Protein AF-X1VFA5-F1 (afdb_monomer)

InterPro domains:
  IPR001518 Argininosuccinate synthase [PTHR11587] (1-136)
  IPR024074 Argininosuccinate synthetase, catalytic/multimerisation domain body [G3DSA:3.90.1260.10] (1-139)
  IPR024074 Argininosuccinate synthetase, catalytic/multimerisation domain body [SSF69864] (1-135)
  IPR048268 Arginosuccinate synthase C-terminal domain [PF20979] (1-130)

Radius of gyration: 22.68 Å; Cα contacts (8 Å, |Δi|>4): 99; chains: 1; bounding box: 44×63×53 Å

Secondary structure (DSSP, 8-state):
-TTS---------HHHHHHHHHHHHHHHHHS-HHHHHHHHHHHHHHHHHHHTT-TT-HHHHHHHHHHHHHHTT---EEEEEEETTEEEEEEEE-TT----HHHHSSS--TT--HHHHHHHHHHHTHHHHHHHHHHHHHH-----

Structure (mmCIF, N/CA/C/O backbone):
data_AF-X1VFA5-F1
#
_entry.id   AF-X1VFA5-F1
#
loop_
_atom_site.group_PDB
_atom_site.id
_atom_site.type_symbol
_atom_site.label_atom_id
_atom_site.label_alt_id
_a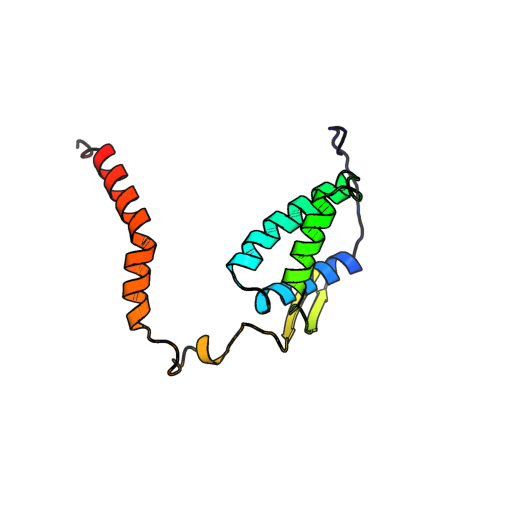tom_site.label_comp_id
_atom_site.label_asym_id
_atom_site.label_entity_id
_atom_site.label_seq_id
_atom_site.pdbx_PDB_ins_code
_atom_site.Cartn_x
_atom_site.Cartn_y
_atom_site.Cartn_z
_atom_site.occupancy
_atom_site.B_iso_or_equiv
_atom_site.auth_seq_id
_atom_site.auth_comp_id
_atom_site.auth_asym_id
_atom_site.auth_atom_id
_atom_site.pdbx_PDB_model_num
ATOM 1 N N . ARG A 1 1 ? -8.491 10.714 19.454 1.00 91.69 1 ARG A N 1
ATOM 2 C CA . ARG A 1 1 ? -9.679 9.829 19.467 1.00 91.69 1 ARG A CA 1
ATOM 3 C C . ARG A 1 1 ? -10.731 10.429 18.552 1.00 91.69 1 ARG A C 1
ATOM 5 O O . ARG A 1 1 ? -10.690 11.638 18.361 1.00 91.69 1 ARG A O 1
ATOM 12 N N . LEU A 1 2 ? -11.655 9.619 18.026 1.00 93.38 2 LEU A N 1
ATOM 13 C CA . LEU A 1 2 ? -12.752 10.112 17.182 1.00 93.38 2 LEU A CA 1
ATOM 14 C C . LEU A 1 2 ? -13.565 11.221 17.876 1.00 93.38 2 LEU A C 1
ATOM 16 O O . LEU A 1 2 ? -13.897 12.218 17.255 1.00 93.38 2 LEU A O 1
ATOM 20 N N . VAL A 1 3 ? -13.767 11.112 19.192 1.00 96.00 3 VAL A N 1
ATOM 21 C CA . VAL A 1 3 ? -14.475 12.112 20.018 1.00 96.00 3 VAL A CA 1
ATOM 22 C C . VAL A 1 3 ? -13.702 13.431 20.246 1.00 96.00 3 VAL A C 1
ATOM 24 O O . VAL A 1 3 ? -13.972 14.153 21.196 1.00 96.00 3 VAL A O 1
ATOM 27 N N . GLY A 1 4 ? -12.683 13.736 19.438 1.00 96.69 4 GLY A N 1
ATOM 28 C CA . GLY A 1 4 ? -11.964 15.020 19.455 1.00 96.69 4 GLY A CA 1
ATOM 29 C C . GLY A 1 4 ? -10.843 15.163 20.492 1.00 96.69 4 GLY A C 1
ATOM 30 O O . GLY A 1 4 ? -9.997 16.043 20.359 1.00 96.69 4 GLY A O 1
ATOM 31 N N . ILE A 1 5 ? -10.755 14.279 21.491 1.00 97.12 5 ILE A N 1
ATOM 32 C CA . ILE A 1 5 ? -9.708 14.356 22.526 1.00 97.12 5 ILE A CA 1
ATOM 33 C C . ILE A 1 5 ? -8.414 13.641 22.119 1.00 97.12 5 ILE A C 1
ATOM 35 O O . ILE A 1 5 ? -8.424 12.564 21.502 1.00 97.12 5 ILE A O 1
ATOM 39 N N . LYS A 1 6 ? -7.274 14.214 22.512 1.00 97.19 6 LYS A N 1
ATOM 40 C CA . LYS A 1 6 ? -5.955 13.572 22.411 1.00 97.19 6 LYS A CA 1
ATOM 41 C C . LYS A 1 6 ? -5.737 12.633 23.603 1.00 97.19 6 LYS A C 1
ATOM 43 O O . LYS A 1 6 ? -6.297 12.828 24.674 1.00 97.19 6 LYS A O 1
ATOM 48 N N . SER A 1 7 ? -4.956 11.578 23.398 1.00 95.88 7 SER A N 1
ATOM 49 C CA . SER A 1 7 ? -4.647 10.568 24.415 1.00 95.88 7 SER A CA 1
ATOM 50 C C . SER A 1 7 ? -3.296 9.936 24.082 1.00 95.88 7 SER A C 1
ATOM 52 O O . SER A 1 7 ? -2.929 9.874 22.908 1.00 95.88 7 SER A O 1
ATOM 54 N N . ARG A 1 8 ? -2.561 9.490 25.103 1.00 96.56 8 ARG A N 1
ATOM 55 C CA . ARG A 1 8 ? -1.288 8.778 24.959 1.00 96.56 8 ARG A CA 1
ATOM 56 C C . ARG A 1 8 ? -1.519 7.294 25.224 1.00 96.56 8 ARG A C 1
ATOM 58 O O . ARG A 1 8 ? -2.140 6.947 26.221 1.00 96.56 8 ARG A O 1
ATOM 65 N N . GLY A 1 9 ? -1.004 6.446 24.342 1.00 95.44 9 GLY A N 1
ATOM 66 C CA . GLY A 1 9 ? -1.009 4.993 24.490 1.00 95.44 9 GLY A CA 1
ATOM 67 C C . GLY A 1 9 ? 0.335 4.419 24.058 1.00 95.44 9 GLY A C 1
ATOM 68 O O . GLY A 1 9 ? 1.038 5.035 23.256 1.00 95.44 9 GLY A O 1
ATOM 69 N N . VAL A 1 10 ? 0.689 3.267 24.618 1.00 97.31 10 VAL A N 1
ATOM 70 C CA . VAL A 1 10 ? 1.857 2.470 24.229 1.00 97.31 10 VAL A CA 1
ATOM 71 C C . VAL A 1 10 ? 1.328 1.151 23.682 1.00 97.31 10 VAL A C 1
ATOM 73 O O . VAL A 1 10 ? 0.405 0.582 24.261 1.00 97.31 10 VAL A O 1
ATOM 76 N N . TYR A 1 11 ? 1.881 0.702 22.559 1.00 97.06 11 TYR A N 1
ATOM 77 C CA . TYR A 1 11 ? 1.437 -0.503 21.868 1.00 97.06 11 TYR A CA 1
ATOM 78 C C . T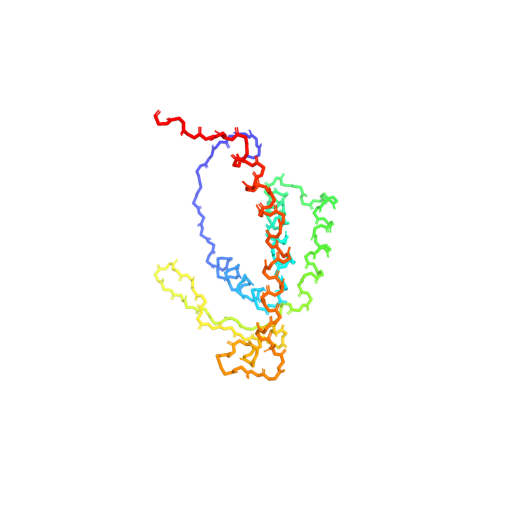YR A 1 11 ? 2.644 -1.343 21.474 1.00 97.06 11 TYR A C 1
ATOM 80 O O . TYR A 1 11 ? 3.630 -0.816 20.962 1.00 97.06 11 TYR A O 1
ATOM 88 N N . GLU A 1 12 ? 2.526 -2.652 21.653 1.00 97.81 12 GLU A N 1
ATOM 89 C CA . GLU A 1 12 ? 3.515 -3.631 21.221 1.00 97.81 12 GLU A CA 1
ATOM 90 C C . GLU A 1 12 ? 2.858 -4.527 20.170 1.00 97.81 12 GLU A C 1
ATOM 92 O O . GLU A 1 12 ? 1.918 -5.262 20.459 1.00 97.81 12 GLU A O 1
ATOM 97 N N . THR A 1 13 ? 3.302 -4.418 18.915 1.00 97.31 13 THR A N 1
ATOM 98 C CA . THR A 1 13 ? 2.696 -5.130 17.772 1.00 97.31 13 THR A CA 1
ATOM 99 C C . THR A 1 13 ? 3.763 -5.796 16.893 1.00 97.31 13 THR A C 1
ATOM 101 O O . THR A 1 13 ? 3.863 -5.501 15.700 1.00 97.31 13 THR A O 1
ATOM 104 N N . PRO A 1 14 ? 4.596 -6.702 17.445 1.00 97.19 14 PRO A N 1
ATOM 105 C CA . PRO A 1 14 ? 5.745 -7.257 16.727 1.00 97.19 14 PRO A CA 1
ATOM 106 C C . PRO A 1 14 ? 5.336 -7.964 15.427 1.00 97.19 14 PRO A C 1
ATOM 108 O O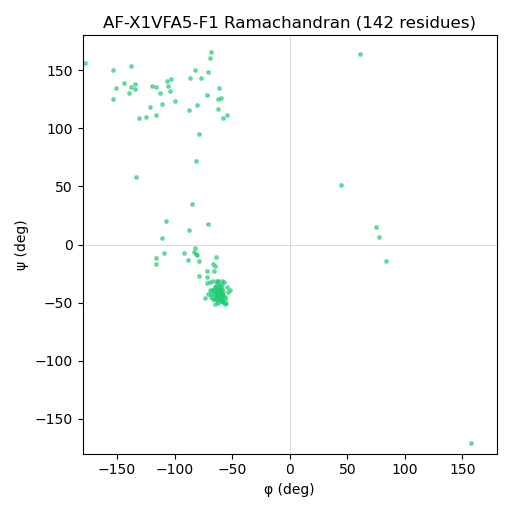 . PRO A 1 14 ? 5.872 -7.650 14.367 1.00 97.19 14 PRO A O 1
ATOM 111 N N . GLY A 1 15 ? 4.332 -8.847 15.480 1.00 97.81 15 GLY A N 1
ATOM 112 C CA . GLY A 1 15 ? 3.837 -9.557 14.297 1.00 97.81 15 GLY A CA 1
ATOM 113 C C . GLY A 1 15 ? 3.255 -8.615 13.242 1.00 97.81 15 GLY A C 1
ATOM 114 O O . GLY A 1 15 ? 3.635 -8.690 12.079 1.00 97.81 15 GLY A O 1
ATOM 115 N N . GLY A 1 16 ? 2.401 -7.671 13.651 1.00 97.50 16 GLY A N 1
ATOM 116 C CA . GLY A 1 16 ? 1.808 -6.687 12.738 1.00 97.50 16 GLY A CA 1
ATOM 117 C C . GLY A 1 16 ? 2.852 -5.787 12.073 1.00 97.50 16 GLY A C 1
ATOM 118 O O . GLY A 1 16 ? 2.767 -5.527 10.875 1.00 97.50 16 GLY A O 1
ATOM 119 N N . THR A 1 17 ? 3.879 -5.376 12.821 1.00 97.50 17 THR A N 1
ATOM 120 C CA . THR A 1 17 ? 4.992 -4.564 12.304 1.00 97.50 17 THR A CA 1
ATOM 121 C C . THR A 1 17 ? 5.787 -5.330 11.245 1.00 97.50 17 THR A C 1
ATOM 123 O O . THR A 1 17 ? 6.073 -4.791 10.174 1.00 97.50 17 THR A O 1
ATOM 126 N N . ILE A 1 18 ? 6.100 -6.603 11.508 1.00 98.31 18 ILE A N 1
ATOM 127 C CA . ILE A 1 18 ? 6.820 -7.466 10.563 1.00 98.31 18 ILE A CA 1
ATOM 128 C C . ILE A 1 18 ? 5.978 -7.707 9.308 1.00 98.31 18 ILE A C 1
ATOM 130 O O . ILE A 1 18 ? 6.465 -7.468 8.206 1.00 98.31 18 ILE A O 1
ATOM 134 N N . LEU A 1 19 ? 4.719 -8.127 9.472 1.00 98.25 19 LEU A N 1
ATOM 135 C CA . LEU A 1 19 ? 3.819 -8.447 8.362 1.00 98.25 19 LEU A CA 1
ATOM 136 C C . LEU A 1 19 ? 3.565 -7.236 7.469 1.00 98.25 19 LEU A C 1
ATOM 138 O O . LEU A 1 19 ? 3.685 -7.351 6.257 1.00 98.25 19 LEU A O 1
ATOM 142 N N . THR A 1 20 ? 3.288 -6.067 8.048 1.00 97.38 20 THR A N 1
ATOM 143 C CA . THR A 1 20 ? 3.032 -4.843 7.269 1.00 97.38 20 THR A CA 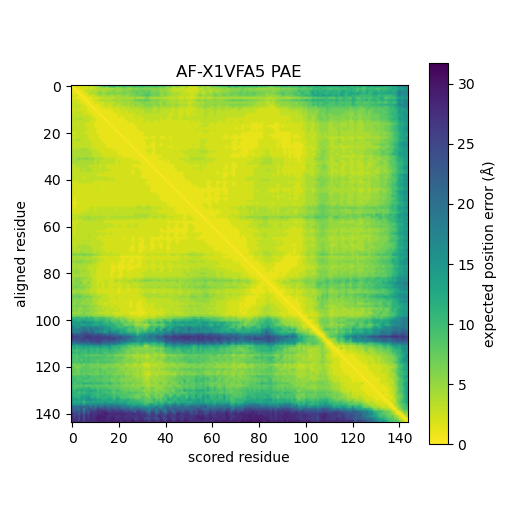1
ATOM 144 C C . THR A 1 20 ? 4.270 -4.423 6.477 1.00 97.38 20 THR A C 1
ATOM 146 O O . THR A 1 20 ? 4.165 -4.028 5.316 1.00 97.38 20 THR A O 1
ATOM 149 N N . THR A 1 21 ? 5.456 -4.539 7.084 1.00 98.00 21 THR A N 1
ATOM 150 C CA . THR A 1 21 ? 6.724 -4.187 6.426 1.00 98.00 21 THR A CA 1
ATOM 151 C C . THR A 1 21 ? 7.053 -5.160 5.294 1.00 98.00 21 THR A C 1
ATOM 153 O O . THR A 1 21 ? 7.421 -4.730 4.203 1.00 98.00 21 THR A O 1
ATOM 156 N N . ALA A 1 22 ? 6.893 -6.463 5.536 1.00 98.38 22 ALA A N 1
ATOM 157 C CA . ALA A 1 22 ? 7.108 -7.497 4.529 1.00 98.38 22 ALA A CA 1
ATOM 158 C C . ALA A 1 22 ? 6.103 -7.371 3.376 1.00 98.38 22 ALA A C 1
ATOM 160 O O . ALA A 1 22 ? 6.495 -7.374 2.215 1.00 98.38 22 ALA A O 1
ATOM 161 N N . HIS A 1 23 ? 4.823 -7.176 3.688 1.00 98.25 23 HIS A N 1
ATOM 162 C CA . HIS A 1 23 ? 3.761 -6.995 2.700 1.00 98.25 23 HIS A CA 1
ATOM 163 C C . HIS A 1 23 ? 3.995 -5.765 1.818 1.00 98.25 23 HIS A C 1
ATOM 165 O O . HIS A 1 23 ? 3.951 -5.878 0.598 1.00 98.25 23 HIS A O 1
ATOM 171 N N . SER A 1 24 ? 4.375 -4.629 2.412 1.00 97.12 24 SER A N 1
ATOM 172 C CA . SER A 1 24 ? 4.716 -3.414 1.651 1.00 97.12 24 SER A CA 1
ATOM 173 C C . SER A 1 24 ? 5.911 -3.629 0.712 1.00 97.12 24 SER A C 1
ATOM 175 O O . SER A 1 24 ? 5.938 -3.090 -0.392 1.00 97.12 24 SER A O 1
ATOM 177 N N . CYS A 1 25 ? 6.897 -4.427 1.136 1.00 97.81 25 CYS A N 1
ATOM 178 C CA . CYS A 1 25 ? 8.018 -4.824 0.285 1.00 97.81 25 CYS A CA 1
ATOM 179 C C . CYS A 1 25 ? 7.559 -5.735 -0.863 1.00 97.81 25 CYS A C 1
ATOM 181 O O . CYS A 1 25 ? 8.043 -5.598 -1.983 1.00 97.81 25 CYS A O 1
ATOM 183 N N . LEU A 1 26 ? 6.621 -6.651 -0.609 1.00 98.12 26 LEU A N 1
ATOM 184 C CA . LEU A 1 26 ? 6.080 -7.531 -1.643 1.00 98.12 26 LEU A CA 1
ATOM 185 C C . LEU A 1 26 ? 5.300 -6.756 -2.708 1.00 98.12 26 LEU A C 1
ATOM 187 O O . LEU A 1 26 ? 5.475 -6.977 -3.905 1.00 98.12 26 LEU A O 1
ATOM 191 N N . GLU A 1 27 ? 4.496 -5.789 -2.281 1.00 97.88 27 GLU A N 1
ATOM 192 C CA . GLU A 1 27 ? 3.761 -4.904 -3.182 1.00 97.88 27 GLU A CA 1
ATOM 193 C C . GLU A 1 27 ? 4.675 -4.065 -4.073 1.00 97.88 27 GLU A C 1
ATOM 195 O O . GLU A 1 27 ? 4.344 -3.850 -5.236 1.00 97.88 27 GLU A O 1
ATOM 200 N N . SER A 1 28 ? 5.843 -3.633 -3.581 1.00 96.69 28 SER A N 1
ATOM 201 C CA . SER A 1 28 ? 6.734 -2.763 -4.362 1.00 96.69 28 SER A CA 1
ATOM 202 C C . SER A 1 28 ? 7.304 -3.415 -5.620 1.00 96.69 28 SER A C 1
ATOM 204 O O . SER A 1 28 ? 7.792 -2.703 -6.492 1.00 96.69 28 SER A O 1
ATOM 206 N N . VAL A 1 29 ? 7.274 -4.748 -5.715 1.00 96.88 29 VAL A N 1
ATOM 207 C CA . VAL A 1 29 ? 7.713 -5.475 -6.918 1.00 96.88 29 VAL A CA 1
ATOM 208 C C . VAL A 1 29 ? 6.558 -6.113 -7.685 1.00 96.88 29 VAL A C 1
ATOM 210 O O . VAL A 1 29 ? 6.792 -6.640 -8.763 1.00 96.88 29 VAL A O 1
ATOM 213 N N . THR A 1 30 ? 5.330 -6.090 -7.161 1.00 97.81 30 THR A N 1
ATOM 214 C CA . THR A 1 30 ? 4.168 -6.776 -7.765 1.00 97.81 30 THR A CA 1
ATOM 215 C C . THR A 1 30 ? 3.060 -5.826 -8.218 1.00 97.81 30 THR A C 1
ATOM 217 O O . THR A 1 30 ? 2.217 -6.222 -9.022 1.00 97.81 30 THR A O 1
ATOM 220 N N . LEU A 1 31 ? 3.060 -4.573 -7.753 1.00 97.69 31 LEU A N 1
ATOM 221 C CA . LEU A 1 31 ? 2.127 -3.534 -8.190 1.00 97.69 31 LEU A CA 1
ATOM 222 C C . LEU A 1 31 ? 2.795 -2.563 -9.161 1.00 97.69 31 LEU A C 1
ATOM 224 O O . LEU A 1 31 ? 3.949 -2.172 -8.980 1.00 97.69 31 LEU A O 1
ATOM 228 N N . ASP A 1 32 ? 2.044 -2.121 -10.168 1.00 96.44 32 ASP A N 1
ATOM 229 C CA . ASP A 1 32 ? 2.478 -1.025 -11.025 1.00 96.44 32 ASP A CA 1
ATOM 230 C C . ASP A 1 32 ? 2.490 0.306 -10.257 1.00 96.44 32 ASP A C 1
ATOM 232 O O . ASP A 1 32 ? 1.837 0.483 -9.220 1.00 96.44 32 ASP A O 1
ATOM 236 N N . ARG A 1 33 ? 3.232 1.272 -10.803 1.00 95.81 33 ARG A N 1
ATOM 237 C CA . ARG A 1 33 ? 3.492 2.562 -10.160 1.00 95.81 33 ARG A CA 1
ATOM 238 C C . ARG A 1 33 ? 2.205 3.297 -9.771 1.00 95.81 33 ARG A C 1
ATOM 240 O O . ARG A 1 33 ? 2.090 3.749 -8.633 1.00 95.81 33 ARG A O 1
ATOM 247 N N . GLU A 1 34 ? 1.253 3.446 -10.690 1.00 97.38 34 GLU A N 1
ATOM 248 C CA . GLU A 1 34 ? 0.052 4.257 -10.445 1.00 97.38 34 GLU A CA 1
ATOM 249 C C . GLU A 1 34 ? -0.886 3.577 -9.443 1.00 97.38 34 GLU A C 1
ATOM 251 O O . GLU A 1 34 ? -1.356 4.225 -8.501 1.00 97.38 34 GLU A O 1
ATOM 256 N N . THR A 1 35 ? -1.081 2.260 -9.567 1.00 97.56 35 THR A N 1
ATOM 257 C CA . THR A 1 35 ? -1.864 1.493 -8.589 1.00 97.56 35 THR A CA 1
ATOM 258 C C . THR A 1 35 ? -1.251 1.588 -7.196 1.00 97.56 35 THR A C 1
ATOM 260 O O . THR A 1 35 ? -1.972 1.873 -6.237 1.00 97.56 35 THR A O 1
ATOM 263 N N . MET A 1 36 ? 0.071 1.426 -7.062 1.00 96.94 36 MET A N 1
ATOM 264 C CA . MET A 1 36 ? 0.759 1.531 -5.771 1.00 96.94 36 MET A CA 1
ATOM 265 C C . MET A 1 36 ? 0.570 2.919 -5.140 1.00 96.94 36 MET A C 1
ATOM 267 O O . MET A 1 36 ? 0.219 3.021 -3.960 1.00 96.94 36 MET A O 1
ATOM 271 N N . HIS A 1 37 ? 0.734 3.991 -5.921 1.00 97.19 37 HIS A N 1
ATOM 272 C CA . HIS A 1 37 ? 0.530 5.363 -5.446 1.00 97.19 37 HIS A CA 1
ATOM 273 C C . HIS A 1 37 ? -0.910 5.619 -4.990 1.00 97.19 37 HIS A C 1
ATOM 275 O O . HIS A 1 37 ? -1.131 6.196 -3.921 1.00 97.19 37 HIS A O 1
ATOM 281 N N . TYR A 1 38 ? -1.910 5.184 -5.760 1.00 98.19 38 TYR A N 1
ATOM 282 C CA . TYR A 1 38 ? -3.306 5.386 -5.376 1.00 98.19 38 TYR A CA 1
ATOM 283 C C . TYR A 1 38 ? -3.692 4.535 -4.157 1.00 98.19 38 TYR A C 1
ATOM 285 O O . TYR A 1 38 ? -4.358 5.023 -3.237 1.00 98.19 38 TYR A O 1
ATOM 293 N N . LYS A 1 39 ? -3.201 3.291 -4.089 1.00 97.50 39 LYS A N 1
ATOM 294 C CA . LYS A 1 39 ? -3.439 2.363 -2.975 1.00 97.50 39 LYS A CA 1
ATOM 295 C C . LYS A 1 39 ? -2.950 2.916 -1.635 1.00 97.50 39 LYS A C 1
ATOM 297 O O . LYS A 1 39 ? -3.600 2.674 -0.622 1.00 97.50 39 LYS A O 1
ATOM 302 N N . GLN A 1 40 ? -1.891 3.730 -1.601 1.00 96.31 40 GLN A N 1
ATOM 303 C CA . GLN A 1 40 ? -1.457 4.417 -0.372 1.00 96.31 40 GLN A CA 1
ATOM 304 C C . GLN A 1 40 ? -2.550 5.331 0.207 1.00 96.31 40 GLN A C 1
ATOM 306 O O . GLN A 1 40 ? -2.772 5.349 1.419 1.00 96.31 40 GLN A O 1
ATOM 311 N N . ARG A 1 41 ? -3.284 6.055 -0.648 1.00 97.44 41 ARG A N 1
ATOM 312 C CA . ARG A 1 41 ? -4.403 6.912 -0.218 1.00 97.44 41 ARG A CA 1
ATOM 313 C C . ARG A 1 41 ? -5.570 6.074 0.293 1.00 97.44 41 ARG A C 1
ATOM 315 O O . ARG A 1 41 ? -6.160 6.401 1.323 1.00 97.44 41 ARG A O 1
ATOM 322 N N . VAL A 1 42 ? -5.876 4.986 -0.413 1.00 98.06 42 VAL A N 1
ATOM 323 C CA . VAL A 1 42 ? -6.930 4.040 -0.028 1.00 98.06 42 VAL A CA 1
ATOM 324 C C . VAL A 1 42 ? -6.624 3.400 1.326 1.00 98.06 42 VAL A C 1
ATOM 326 O O . VAL A 1 42 ? -7.494 3.391 2.192 1.00 98.06 42 VAL A O 1
ATOM 329 N N . ALA A 1 43 ? -5.388 2.949 1.551 1.00 97.62 43 ALA A N 1
ATOM 330 C CA . ALA A 1 43 ? -4.964 2.324 2.802 1.00 97.62 43 ALA A CA 1
ATOM 331 C C . ALA A 1 43 ? -5.142 3.256 4.012 1.00 97.62 43 ALA A C 1
ATOM 333 O O . ALA A 1 43 ? -5.655 2.834 5.049 1.00 97.62 43 ALA A O 1
ATOM 334 N N . LEU A 1 44 ? -4.789 4.540 3.872 1.00 97.81 44 LEU A N 1
ATOM 335 C CA . LEU A 1 44 ? -5.002 5.536 4.927 1.00 97.81 44 LEU A CA 1
ATOM 336 C C . LEU A 1 44 ? -6.488 5.725 5.238 1.00 97.81 44 LEU A C 1
ATOM 338 O O . LEU A 1 44 ? -6.875 5.728 6.408 1.00 97.81 44 LEU A O 1
ATOM 342 N N . LYS A 1 45 ? -7.334 5.841 4.204 1.00 98.31 45 LYS A N 1
ATOM 343 C CA . LYS A 1 45 ? -8.778 5.981 4.418 1.00 98.31 45 LYS A CA 1
ATOM 344 C C . LYS A 1 45 ? -9.375 4.726 5.049 1.00 98.31 45 LYS A C 1
ATOM 346 O O . LYS A 1 45 ? -10.212 4.839 5.938 1.00 98.31 45 LYS A O 1
ATOM 351 N N . TYR A 1 46 ? -8.925 3.546 4.633 1.00 98.44 46 TYR A N 1
ATOM 352 C CA . TYR A 1 46 ? -9.341 2.277 5.217 1.00 98.44 46 TYR A CA 1
ATOM 353 C C . TYR A 1 46 ? -9.028 2.228 6.717 1.00 98.44 46 TYR A C 1
ATOM 355 O O . TYR A 1 46 ? -9.914 1.961 7.528 1.00 98.44 46 TYR A O 1
ATOM 363 N N . ALA A 1 47 ? -7.793 2.566 7.103 1.00 97.88 47 ALA A N 1
ATOM 364 C CA . ALA A 1 47 ? -7.375 2.609 8.502 1.00 97.88 47 ALA A CA 1
ATOM 365 C C . ALA A 1 47 ? -8.214 3.593 9.337 1.00 97.88 47 ALA A C 1
ATOM 367 O O . ALA A 1 47 ? -8.565 3.293 10.479 1.00 97.88 47 ALA A O 1
ATOM 368 N N . GLU A 1 48 ? -8.584 4.743 8.765 1.00 98.06 48 GLU A N 1
ATOM 369 C CA . GLU A 1 48 ? -9.475 5.714 9.406 1.00 98.06 48 GLU A CA 1
ATOM 370 C C . GLU A 1 48 ? -10.866 5.123 9.676 1.00 98.06 48 GLU A C 1
ATOM 372 O O . GLU A 1 48 ? -11.366 5.231 10.795 1.00 98.06 48 GLU A O 1
ATOM 377 N N . LEU A 1 49 ? -11.471 4.452 8.688 1.00 98.31 49 LEU A N 1
ATOM 378 C CA . LEU A 1 49 ? -12.784 3.815 8.850 1.00 98.31 49 LEU A CA 1
ATOM 379 C C . LEU A 1 49 ? -12.766 2.771 9.968 1.00 98.31 49 LEU A C 1
ATOM 381 O O . LEU A 1 49 ? -13.670 2.758 10.805 1.00 98.31 49 LEU A O 1
ATOM 385 N N . VAL A 1 50 ? -11.719 1.942 10.018 1.00 98.12 50 VAL A N 1
ATOM 386 C CA . VAL A 1 50 ? -11.529 0.951 11.085 1.00 98.12 50 VAL A CA 1
ATOM 387 C C . VAL A 1 50 ? -11.383 1.645 12.440 1.00 98.12 50 VAL A C 1
ATOM 389 O O . VAL A 1 50 ? -12.086 1.298 13.388 1.00 98.12 50 VAL A O 1
ATOM 392 N N . TYR A 1 51 ? -10.532 2.670 12.536 1.00 97.88 51 TYR A N 1
ATOM 393 C CA . TYR A 1 51 ? -10.318 3.415 13.780 1.00 97.88 51 TYR A CA 1
ATOM 394 C C . TYR A 1 51 ? -11.583 4.142 14.269 1.00 97.88 51 TYR A C 1
ATOM 396 O O . TYR A 1 51 ? -11.786 4.296 15.474 1.00 97.88 51 TYR A O 1
ATOM 404 N N . TYR A 1 52 ? -12.447 4.581 13.353 1.00 97.81 52 TYR A N 1
ATOM 405 C CA . TYR A 1 52 ? -13.715 5.245 13.667 1.00 97.81 52 TYR A CA 1
ATOM 406 C C . TYR A 1 52 ? -14.854 4.273 13.999 1.00 97.81 52 TYR A C 1
ATOM 408 O O . TYR A 1 52 ? -15.945 4.719 14.343 1.00 97.81 52 TYR A O 1
ATOM 416 N N . GLY A 1 53 ? -14.622 2.959 13.917 1.00 98.00 53 GLY A N 1
ATOM 417 C CA . GLY A 1 53 ? -15.654 1.948 14.150 1.00 98.00 53 GLY A CA 1
ATOM 418 C C . GLY A 1 53 ? -16.652 1.809 12.997 1.00 98.00 53 GLY A C 1
ATOM 419 O O . GLY A 1 53 ? -17.693 1.180 13.157 1.00 98.00 53 GLY A O 1
ATOM 420 N N . LEU A 1 54 ? -16.340 2.347 11.814 1.00 97.88 54 LEU A N 1
ATOM 421 C CA . LEU A 1 54 ? -17.182 2.284 10.613 1.00 97.88 54 LEU A CA 1
ATOM 422 C C . LEU A 1 54 ? -16.971 0.983 9.823 1.00 97.88 54 LEU A C 1
ATOM 424 O O . LEU A 1 54 ? -17.055 0.969 8.594 1.00 97.88 54 LEU A O 1
ATOM 428 N N . TRP A 1 55 ? -16.712 -0.122 10.528 1.00 97.88 55 TRP A N 1
ATOM 429 C CA . TRP A 1 55 ? -16.430 -1.422 9.921 1.00 97.88 55 TRP A CA 1
ATOM 430 C C . TRP A 1 55 ? -17.570 -1.892 9.016 1.00 97.88 55 TRP A C 1
ATOM 432 O O . TRP A 1 55 ? -17.321 -2.370 7.923 1.00 97.88 55 TRP A O 1
ATOM 442 N N . PHE A 1 56 ? -18.832 -1.703 9.396 1.00 97.62 56 PHE A N 1
ATOM 443 C CA . PHE A 1 56 ? -19.987 -2.152 8.601 1.00 97.62 56 PHE A CA 1
ATOM 444 C C . PHE A 1 56 ? -20.458 -1.128 7.548 1.00 97.62 56 PHE A C 1
ATOM 446 O O . PHE A 1 56 ? -21.546 -1.256 6.994 1.00 97.62 56 PHE A O 1
ATOM 453 N N . GLY A 1 57 ? -19.669 -0.083 7.279 1.00 97.00 57 GLY A N 1
ATOM 454 C CA . GLY A 1 57 ? -20.006 0.927 6.279 1.00 97.00 57 GLY A CA 1
ATOM 455 C C . GLY A 1 57 ? -19.765 0.449 4.843 1.00 97.00 57 GLY A C 1
ATOM 456 O O . GLY A 1 57 ? -18.748 -0.177 4.552 1.00 97.00 57 GLY A O 1
ATOM 457 N N . ARG A 1 58 ? -20.645 0.850 3.912 1.00 98.19 58 ARG A N 1
ATOM 458 C CA . ARG A 1 58 ? -20.524 0.544 2.469 1.00 98.19 58 ARG A CA 1
ATOM 459 C C . ARG A 1 58 ? -19.214 1.018 1.847 1.00 98.19 58 ARG A C 1
ATOM 461 O O . ARG A 1 58 ? -18.699 0.379 0.940 1.00 98.19 58 ARG A O 1
ATOM 468 N N . LEU A 1 59 ? -18.657 2.124 2.346 1.00 98.06 59 LEU A N 1
ATOM 469 C CA . LEU A 1 59 ? -17.364 2.606 1.869 1.00 98.06 59 LEU A CA 1
ATOM 470 C C . LEU A 1 59 ? -16.249 1.592 2.157 1.00 98.06 59 LEU A C 1
ATOM 472 O O . LEU A 1 59 ? -15.441 1.349 1.274 1.00 98.06 59 LEU A O 1
ATOM 476 N N . ARG A 1 60 ? -16.222 0.963 3.341 1.00 97.94 60 ARG A N 1
ATOM 477 C CA . ARG A 1 60 ? -15.219 -0.064 3.665 1.00 97.94 60 ARG A CA 1
ATOM 478 C C . ARG A 1 60 ? -15.355 -1.270 2.732 1.00 97.94 60 ARG A C 1
ATOM 480 O O . ARG A 1 60 ? -14.345 -1.696 2.195 1.00 97.94 60 ARG A O 1
ATOM 487 N N . GLU A 1 61 ? -16.578 -1.739 2.462 1.00 97.94 61 GLU A N 1
ATOM 488 C CA . GLU A 1 61 ? -16.844 -2.821 1.486 1.00 97.94 61 GLU A CA 1
ATOM 489 C C . GLU A 1 61 ? -16.331 -2.481 0.080 1.00 97.94 61 GLU A C 1
ATOM 491 O O . GLU A 1 61 ? -15.711 -3.310 -0.579 1.00 97.94 61 GLU A O 1
ATOM 496 N N . ALA A 1 62 ? -16.553 -1.247 -0.380 1.00 98.38 62 ALA A N 1
ATOM 497 C CA . ALA A 1 62 ? -16.046 -0.803 -1.674 1.00 98.38 62 ALA A CA 1
ATOM 498 C C . ALA A 1 62 ? -14.507 -0.759 -1.709 1.00 98.38 62 ALA A C 1
ATOM 500 O O . ALA A 1 62 ? -13.903 -1.086 -2.731 1.00 98.38 62 ALA A O 1
ATOM 501 N N . LEU A 1 63 ? -13.867 -0.375 -0.598 1.00 98.31 63 LEU A N 1
ATOM 502 C CA . LEU A 1 63 ? -12.410 -0.409 -0.489 1.00 98.31 63 LEU A CA 1
ATOM 503 C C . LEU A 1 63 ? -11.863 -1.842 -0.389 1.00 98.31 63 LEU A C 1
ATOM 505 O O . LEU A 1 63 ? -10.787 -2.080 -0.928 1.00 98.31 63 LEU A O 1
ATOM 509 N N . ASP A 1 64 ? -1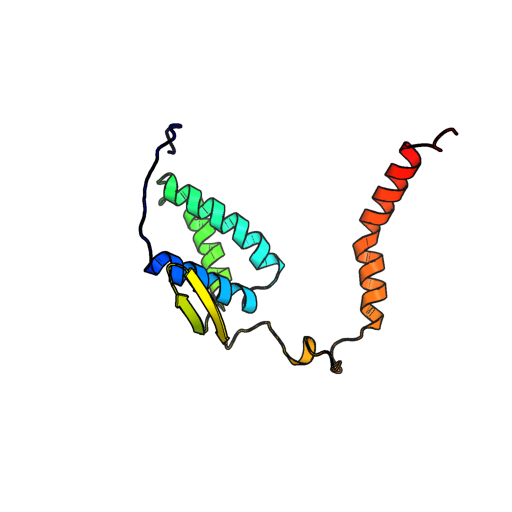2.581 -2.789 0.226 1.00 98.00 64 ASP A N 1
ATOM 510 C CA . ASP A 1 64 ? -12.204 -4.214 0.206 1.00 98.00 64 ASP A CA 1
ATOM 511 C C . ASP A 1 64 ? -12.140 -4.725 -1.232 1.00 98.00 64 ASP A C 1
ATOM 513 O O . ASP A 1 64 ? -11.118 -5.265 -1.638 1.00 98.00 64 ASP A O 1
ATOM 517 N N . ALA A 1 65 ? -13.165 -4.449 -2.044 1.00 98.31 65 ALA A N 1
ATOM 518 C CA . ALA A 1 65 ? -13.173 -4.851 -3.450 1.00 98.31 65 ALA A CA 1
ATOM 519 C C . ALA A 1 65 ? -11.999 -4.244 -4.244 1.00 98.31 65 ALA A C 1
ATOM 521 O O . ALA A 1 65 ? -11.427 -4.901 -5.115 1.00 98.31 65 ALA A O 1
ATOM 522 N N . PHE A 1 66 ? -11.607 -3.001 -3.936 1.00 98.38 66 PHE A N 1
ATOM 523 C CA . PHE A 1 66 ? -10.391 -2.406 -4.495 1.00 98.38 66 PHE A CA 1
ATOM 524 C C . PHE A 1 66 ? -9.144 -3.191 -4.065 1.00 98.38 66 PHE A C 1
ATOM 526 O O . PHE A 1 66 ? -8.334 -3.564 -4.914 1.00 98.38 66 PHE A O 1
ATOM 533 N N . VAL A 1 67 ? -8.996 -3.467 -2.765 1.00 98.06 67 VAL A N 1
ATOM 534 C CA . VAL A 1 67 ? -7.851 -4.209 -2.224 1.00 98.06 67 VAL A CA 1
ATOM 535 C C . VAL A 1 67 ? -7.782 -5.606 -2.841 1.00 98.06 67 VAL A C 1
ATOM 537 O O . VAL A 1 67 ? -6.723 -5.959 -3.352 1.00 98.06 67 VAL A O 1
ATOM 540 N N . ASP A 1 68 ? -8.890 -6.339 -2.921 1.00 98.31 68 ASP A N 1
ATOM 541 C CA . ASP A 1 68 ? -8.966 -7.673 -3.529 1.00 98.31 68 ASP A CA 1
ATOM 542 C C . ASP A 1 68 ? -8.418 -7.693 -4.958 1.00 98.31 68 ASP A C 1
ATOM 544 O O . ASP A 1 68 ? -7.694 -8.612 -5.339 1.00 98.31 68 ASP A O 1
ATOM 548 N N . VAL A 1 69 ? -8.715 -6.661 -5.756 1.00 98.25 69 VAL A N 1
ATOM 549 C CA . VAL A 1 69 ? -8.159 -6.526 -7.109 1.00 98.25 69 VAL A CA 1
ATOM 550 C C . VAL A 1 69 ? -6.653 -6.284 -7.061 1.00 98.25 69 VAL A C 1
ATOM 552 O O . VAL A 1 69 ? -5.918 -6.958 -7.783 1.00 98.25 69 VAL A O 1
ATOM 555 N N . THR A 1 70 ? -6.182 -5.369 -6.207 1.00 97.94 70 THR A N 1
ATOM 556 C CA . THR A 1 70 ? -4.739 -5.090 -6.091 1.00 97.94 70 THR A CA 1
ATOM 557 C C . THR A 1 70 ? -3.943 -6.301 -5.605 1.00 97.94 70 THR A C 1
ATOM 559 O O . THR A 1 70 ? -2.815 -6.495 -6.035 1.00 97.94 70 THR A O 1
ATOM 562 N N . GLN A 1 71 ? -4.521 -7.150 -4.751 1.00 98.06 71 GLN A N 1
ATOM 563 C CA . GLN A 1 71 ? -3.796 -8.254 -4.118 1.00 98.06 71 GLN A CA 1
ATOM 564 C C . GLN A 1 71 ? -3.685 -9.521 -4.975 1.00 98.06 71 GLN A C 1
ATOM 566 O O . GLN A 1 71 ? -2.958 -10.433 -4.592 1.00 98.06 71 GLN A O 1
ATOM 571 N N . ARG A 1 72 ? -4.336 -9.587 -6.147 1.00 97.62 72 ARG A N 1
ATOM 572 C CA . ARG A 1 72 ? -4.376 -10.797 -6.999 1.00 97.62 72 ARG A CA 1
ATOM 573 C C . ARG A 1 72 ? -3.001 -11.398 -7.301 1.00 97.62 72 ARG A C 1
ATOM 575 O O . ARG A 1 72 ? -2.869 -12.616 -7.307 1.00 97.62 72 ARG A O 1
ATOM 582 N N . ASN A 1 73 ? -2.001 -10.547 -7.525 1.00 96.75 73 ASN A N 1
ATOM 583 C CA . ASN A 1 73 ? -0.642 -10.959 -7.888 1.00 96.75 73 ASN A CA 1
ATOM 584 C C . ASN A 1 73 ? 0.386 -10.691 -6.776 1.00 96.75 73 ASN A C 1
ATOM 586 O O . ASN A 1 73 ? 1.580 -10.907 -6.976 1.00 96.75 73 ASN A O 1
ATOM 590 N N . VAL A 1 74 ? -0.048 -10.236 -5.595 1.00 98.00 74 VAL A N 1
ATOM 591 C CA . VAL A 1 74 ? 0.842 -9.940 -4.461 1.00 98.00 74 VAL A CA 1
ATOM 592 C C . VAL A 1 74 ? 1.165 -11.252 -3.746 1.00 98.00 74 VAL A C 1
ATOM 594 O O . VAL A 1 74 ? 0.640 -11.571 -2.684 1.00 98.00 74 VAL A O 1
ATOM 597 N N . SER A 1 75 ? 1.984 -12.077 -4.392 1.00 98.12 75 SER A N 1
ATOM 598 C CA . SER A 1 75 ? 2.378 -13.406 -3.921 1.00 98.12 75 SER A CA 1
ATOM 599 C C . SER A 1 75 ? 3.878 -13.596 -4.087 1.00 98.12 75 SER A C 1
ATOM 601 O O . SER A 1 75 ? 4.433 -13.275 -5.136 1.00 98.12 75 SER A O 1
ATOM 603 N N . GLY A 1 76 ? 4.538 -14.111 -3.055 1.00 97.56 76 GLY A N 1
ATOM 604 C CA . GLY A 1 76 ? 5.986 -14.290 -3.021 1.00 97.56 76 GLY A CA 1
ATOM 605 C C . GLY A 1 76 ? 6.516 -14.370 -1.595 1.00 97.56 76 GLY A C 1
ATOM 606 O O . GLY A 1 76 ? 5.748 -14.435 -0.634 1.00 97.56 76 GLY A O 1
ATOM 607 N N . GLU A 1 77 ? 7.836 -14.338 -1.467 1.00 98.31 77 GLU A N 1
ATOM 608 C CA . GLU A 1 77 ? 8.547 -14.440 -0.199 1.00 98.31 77 GLU A CA 1
ATOM 609 C C . GLU A 1 77 ? 9.394 -13.193 0.052 1.00 98.31 77 GLU A C 1
ATOM 611 O O . GLU A 1 77 ? 10.098 -12.695 -0.828 1.00 98.31 77 GLU A O 1
ATOM 616 N N . VAL A 1 78 ? 9.355 -12.693 1.289 1.00 98.44 78 VAL A N 1
ATOM 617 C CA . VAL A 1 78 ? 10.203 -11.585 1.737 1.00 98.44 78 VAL A CA 1
ATOM 618 C C . VAL A 1 78 ? 11.041 -12.052 2.913 1.00 98.44 78 VAL A C 1
ATOM 620 O O . VAL A 1 78 ? 10.528 -12.401 3.978 1.00 98.44 78 VAL A O 1
ATOM 623 N N . ARG A 1 79 ? 12.361 -12.025 2.742 1.00 98.38 79 ARG A N 1
ATOM 624 C CA . ARG A 1 79 ? 13.312 -12.334 3.808 1.00 98.38 79 ARG A CA 1
ATOM 625 C C . ARG A 1 79 ? 13.472 -11.112 4.700 1.00 98.38 79 ARG A C 1
ATOM 627 O O . ARG A 1 79 ? 13.931 -10.069 4.244 1.00 98.38 79 ARG A O 1
ATOM 634 N N . MET A 1 80 ? 13.156 -11.247 5.984 1.00 98.19 80 MET A N 1
ATOM 635 C CA . MET A 1 80 ? 13.233 -10.153 6.957 1.00 98.19 80 MET A CA 1
ATOM 636 C C . MET A 1 80 ? 14.435 -10.313 7.892 1.00 98.19 80 MET A C 1
ATOM 638 O O . MET A 1 80 ? 14.685 -11.393 8.422 1.00 98.19 80 MET A O 1
ATOM 642 N N . LYS A 1 81 ? 15.154 -9.219 8.155 1.00 98.06 81 LYS A N 1
ATOM 643 C CA . LYS A 1 81 ? 16.162 -9.122 9.217 1.00 98.06 81 LYS A CA 1
ATOM 644 C C . LYS A 1 81 ? 15.555 -8.419 10.423 1.00 98.06 81 LYS A C 1
ATOM 646 O O . LYS A 1 81 ? 15.088 -7.285 10.312 1.00 98.06 81 LYS A O 1
ATOM 651 N N . LEU A 1 82 ? 15.595 -9.082 11.575 1.00 98.06 82 LEU A N 1
ATOM 652 C CA . LEU A 1 82 ? 15.105 -8.546 12.842 1.00 98.06 82 LEU A CA 1
ATOM 653 C C . LEU A 1 82 ? 16.291 -8.278 13.763 1.00 98.06 82 LEU A C 1
ATOM 655 O O . LEU A 1 82 ? 17.067 -9.184 14.063 1.00 98.06 82 LEU A O 1
ATOM 659 N N . PHE A 1 83 ? 16.465 -7.032 14.194 1.00 97.62 83 PHE A N 1
ATOM 660 C CA . PHE A 1 83 ? 17.582 -6.673 15.062 1.00 97.62 83 PHE A CA 1
ATOM 661 C C . PHE A 1 83 ? 17.260 -5.464 15.934 1.00 97.62 83 PHE A C 1
ATOM 663 O O . PHE A 1 83 ? 16.910 -4.406 15.416 1.00 97.62 83 PHE A O 1
ATOM 670 N N . LYS A 1 84 ? 17.415 -5.609 17.259 1.00 96.62 84 LYS A N 1
ATOM 671 C CA . LYS A 1 84 ? 17.268 -4.529 18.257 1.00 96.62 84 LYS A CA 1
ATOM 672 C C . LYS A 1 84 ? 16.036 -3.634 18.024 1.00 96.62 84 LYS A C 1
ATOM 674 O O . LYS A 1 84 ? 16.149 -2.415 17.947 1.00 96.62 84 LYS A O 1
ATOM 679 N N . GLY A 1 85 ? 14.865 -4.253 17.866 1.00 94.31 85 GLY A N 1
ATOM 680 C CA . GLY A 1 85 ? 13.601 -3.535 17.661 1.00 94.31 85 GLY A CA 1
ATOM 681 C C . GLY A 1 85 ? 13.375 -2.991 16.245 1.00 94.31 85 GLY A C 1
ATOM 682 O O . GLY A 1 85 ? 12.397 -2.287 16.024 1.00 94.31 85 GLY A O 1
ATOM 683 N N . ARG A 1 86 ? 14.242 -3.309 15.274 1.00 95.12 86 ARG A N 1
ATOM 684 C CA . ARG A 1 86 ? 14.041 -2.995 13.851 1.00 95.12 86 ARG A CA 1
ATOM 685 C C . ARG A 1 86 ? 13.681 -4.247 13.061 1.00 95.12 86 ARG A C 1
ATOM 687 O O . ARG A 1 86 ? 14.284 -5.299 13.272 1.00 95.12 86 ARG A O 1
ATOM 694 N N . CYS A 1 87 ? 12.760 -4.101 12.113 1.00 96.44 87 CYS A N 1
ATOM 695 C CA . CYS A 1 87 ? 12.531 -5.056 11.035 1.00 96.44 87 CYS A CA 1
ATOM 696 C C . CYS A 1 87 ? 12.925 -4.414 9.700 1.00 96.44 87 CYS A C 1
ATOM 698 O O . CYS A 1 87 ? 12.534 -3.284 9.406 1.00 96.44 87 CYS A O 1
ATOM 700 N N . THR A 1 88 ? 13.721 -5.107 8.893 1.00 97.62 88 THR A N 1
ATOM 701 C CA . THR A 1 88 ? 14.198 -4.585 7.605 1.00 97.62 88 THR A CA 1
ATOM 702 C C . THR A 1 88 ? 14.164 -5.695 6.559 1.00 97.62 88 THR A C 1
ATOM 704 O O . THR A 1 88 ? 14.670 -6.783 6.849 1.00 97.62 88 THR A O 1
ATOM 707 N N . PRO A 1 89 ? 13.590 -5.465 5.367 1.00 97.44 89 PRO A N 1
ATOM 708 C CA . PRO A 1 89 ? 13.677 -6.420 4.268 1.00 97.44 89 PRO A CA 1
ATOM 709 C C . PRO A 1 89 ? 15.137 -6.635 3.852 1.00 97.44 89 PRO A C 1
ATOM 711 O O . PRO A 1 89 ? 15.905 -5.683 3.736 1.00 97.44 89 PRO A O 1
ATOM 714 N N .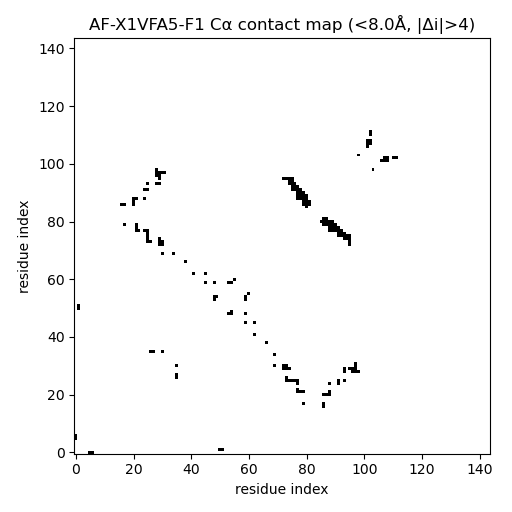 ALA A 1 90 ? 15.526 -7.890 3.663 1.00 97.38 90 ALA A N 1
ATOM 715 C CA . ALA A 1 90 ? 16.869 -8.310 3.261 1.00 97.38 90 ALA A CA 1
ATOM 716 C C . ALA A 1 90 ? 16.888 -9.008 1.892 1.00 97.38 90 ALA A C 1
ATOM 718 O O . ALA A 1 90 ? 17.959 -9.238 1.339 1.00 97.38 90 ALA A O 1
ATOM 719 N N . GLY A 1 91 ? 15.722 -9.367 1.360 1.00 96.88 91 GLY A N 1
ATOM 720 C CA . GLY A 1 91 ? 15.565 -9.982 0.049 1.00 96.88 91 GLY A CA 1
ATOM 721 C C . GLY A 1 91 ? 14.093 -10.209 -0.257 1.00 96.88 91 GLY A C 1
ATOM 722 O O . GLY A 1 91 ? 13.277 -10.301 0.663 1.00 96.88 91 GLY A O 1
ATOM 723 N N . ILE A 1 92 ? 13.771 -10.285 -1.541 1.00 97.38 92 ILE A N 1
ATOM 724 C CA . ILE A 1 92 ? 12.417 -10.492 -2.035 1.00 97.38 92 ILE A CA 1
ATOM 725 C C . ILE A 1 92 ? 12.447 -11.373 -3.278 1.00 97.38 92 ILE A C 1
ATOM 727 O O . ILE A 1 92 ? 13.297 -11.192 -4.148 1.00 97.38 92 ILE A O 1
ATOM 731 N N . GLU A 1 93 ? 11.500 -12.297 -3.354 1.00 97.12 93 GLU A N 1
ATOM 732 C CA . GLU A 1 93 ? 11.291 -13.163 -4.504 1.00 97.12 93 GLU A CA 1
ATOM 733 C C . GLU A 1 93 ? 9.791 -13.282 -4.784 1.00 97.12 93 GLU A C 1
ATOM 735 O O . GLU A 1 93 ? 8.986 -13.436 -3.867 1.00 97.12 93 GLU A O 1
ATOM 740 N N . SER A 1 94 ? 9.393 -13.174 -6.050 1.00 97.62 94 SER A N 1
ATOM 741 C CA . SER A 1 94 ? 7.994 -13.315 -6.455 1.00 97.62 94 SER A CA 1
ATOM 742 C C . SER A 1 94 ? 7.898 -13.849 -7.885 1.00 97.62 94 SER A C 1
ATOM 744 O O . SER A 1 94 ? 8.561 -13.304 -8.772 1.00 97.62 94 SER A O 1
ATOM 746 N N . PRO A 1 95 ? 7.024 -14.840 -8.149 1.00 96.62 95 PRO A N 1
ATOM 7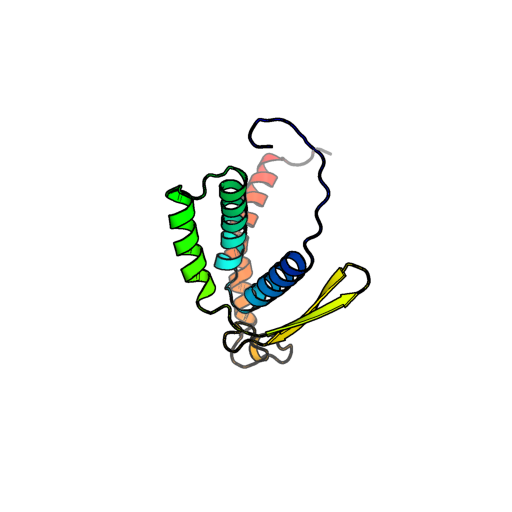47 C CA . PRO A 1 95 ? 6.732 -15.284 -9.511 1.00 96.62 95 PRO A CA 1
ATOM 748 C C . PRO A 1 95 ? 6.001 -14.218 -10.347 1.00 96.62 95 PRO A C 1
ATOM 750 O O . PRO A 1 95 ? 5.993 -14.303 -11.571 1.00 96.62 95 PRO A O 1
ATOM 753 N N . TYR A 1 96 ? 5.418 -13.198 -9.707 1.00 96.69 96 TYR A N 1
ATOM 754 C CA . TYR A 1 96 ? 4.703 -12.094 -10.357 1.00 96.69 96 TYR A CA 1
ATOM 755 C C . TYR A 1 96 ? 5.489 -10.780 -10.317 1.00 96.69 96 TYR A C 1
ATOM 757 O O . TYR A 1 96 ? 4.913 -9.701 -10.454 1.00 96.69 96 TYR A O 1
ATOM 765 N N . SER A 1 97 ? 6.806 -10.859 -10.108 1.00 96.19 97 SER A N 1
ATOM 766 C CA . SER A 1 97 ? 7.657 -9.678 -10.072 1.00 96.19 97 SER A CA 1
ATOM 767 C C . SER A 1 97 ? 7.600 -8.915 -11.400 1.00 96.19 97 SER A C 1
ATOM 769 O O . SER A 1 97 ? 7.868 -9.470 -12.472 1.00 96.19 97 SER A O 1
ATOM 771 N N . LEU A 1 98 ? 7.286 -7.624 -11.303 1.00 94.44 98 LEU A N 1
ATOM 772 C CA . LEU A 1 98 ? 7.393 -6.626 -12.365 1.00 94.44 98 LEU A CA 1
ATOM 773 C C . LEU A 1 98 ? 8.833 -6.121 -12.524 1.00 94.44 98 LEU A C 1
ATOM 775 O O . LEU A 1 98 ? 9.136 -5.420 -13.486 1.00 94.44 98 LEU A O 1
ATOM 779 N N . TYR A 1 99 ? 9.733 -6.486 -11.604 1.00 91.62 99 TYR A N 1
ATOM 780 C CA . TYR A 1 99 ? 11.160 -6.268 -11.790 1.00 91.62 99 TYR A CA 1
ATOM 781 C C . TYR A 1 99 ? 11.700 -7.229 -12.856 1.00 91.62 99 TYR A C 1
ATOM 783 O O . TYR A 1 99 ? 11.480 -8.445 -12.811 1.00 91.62 99 TYR A O 1
ATOM 791 N N . ARG A 1 100 ? 12.409 -6.659 -13.826 1.00 85.38 100 ARG A N 1
ATOM 792 C CA . ARG A 1 100 ? 12.970 -7.334 -14.994 1.00 85.38 100 ARG A CA 1
ATOM 793 C C . ARG A 1 100 ? 14.434 -6.926 -15.113 1.00 85.38 100 ARG A C 1
ATOM 795 O O . ARG A 1 100 ? 14.739 -5.759 -15.352 1.00 85.38 100 ARG A O 1
ATOM 802 N N . THR A 1 101 ? 15.335 -7.862 -14.818 1.00 81.31 101 THR A N 1
ATOM 803 C CA . THR A 1 101 ? 16.781 -7.604 -14.717 1.00 81.31 101 THR A CA 1
ATOM 804 C C . THR A 1 101 ? 17.382 -7.172 -16.053 1.00 81.31 101 THR A C 1
ATOM 806 O O . THR A 1 101 ? 18.255 -6.318 -16.084 1.00 81.31 101 THR A O 1
ATOM 809 N N . ASP A 1 102 ? 16.888 -7.738 -17.146 1.00 77.62 102 ASP A N 1
ATOM 810 C CA . ASP A 1 102 ? 17.193 -7.397 -18.537 1.00 77.62 102 ASP A CA 1
ATOM 811 C C . ASP A 1 102 ? 16.845 -5.946 -18.894 1.00 77.62 102 ASP A C 1
ATOM 813 O O . ASP A 1 102 ? 17.650 -5.267 -19.526 1.00 77.62 102 ASP A O 1
ATOM 817 N N . LEU A 1 103 ? 15.699 -5.439 -18.430 1.00 75.50 103 LEU A N 1
ATOM 818 C CA . LEU A 1 103 ? 15.308 -4.035 -18.622 1.00 75.50 103 LEU A CA 1
ATOM 819 C C . LEU A 1 103 ? 16.014 -3.070 -17.656 1.00 75.50 103 LEU A C 1
ATOM 821 O O . LEU A 1 103 ? 16.168 -1.890 -17.960 1.00 75.50 103 LEU A O 1
ATOM 825 N N . ALA A 1 104 ? 16.415 -3.552 -16.478 1.00 78.50 104 ALA A N 1
ATOM 826 C CA . ALA A 1 104 ? 17.067 -2.749 -15.442 1.00 78.50 104 ALA A CA 1
ATOM 827 C C . ALA A 1 104 ? 18.607 -2.759 -15.521 1.00 78.50 104 ALA A C 1
ATOM 829 O O . ALA A 1 104 ? 19.259 -2.048 -14.751 1.00 78.50 104 ALA A O 1
ATOM 830 N N . SER A 1 105 ? 19.191 -3.582 -16.394 1.00 74.38 105 SER A N 1
ATOM 831 C CA . SER A 1 105 ? 20.640 -3.705 -16.557 1.00 74.38 105 SER A CA 1
ATOM 832 C C . SER A 1 105 ? 21.242 -2.461 -17.212 1.00 74.38 105 SER A C 1
ATOM 834 O O . SER A 1 105 ? 20.629 -1.817 -18.061 1.00 74.38 105 SER A O 1
ATOM 836 N N . PHE A 1 106 ? 22.488 -2.146 -16.848 1.00 71.06 106 PHE A N 1
ATOM 837 C CA . PHE A 1 106 ? 23.298 -1.156 -17.568 1.00 71.06 106 PHE A CA 1
ATOM 838 C C . PHE A 1 106 ? 23.767 -1.674 -18.933 1.00 71.06 106 PHE A C 1
ATOM 840 O O . PHE A 1 106 ? 24.086 -0.884 -19.821 1.00 71.06 106 PHE A O 1
ATOM 847 N N . GLU A 1 107 ? 23.812 -2.997 -19.099 1.00 64.88 107 GLU A N 1
ATOM 848 C CA . GLU A 1 107 ? 23.986 -3.636 -20.397 1.00 64.88 107 GLU A CA 1
ATOM 849 C C . GLU A 1 107 ? 22.635 -3.601 -21.105 1.00 64.88 107 GLU A C 1
ATOM 851 O O . GLU A 1 107 ? 21.750 -4.412 -20.843 1.00 64.88 107 GLU A O 1
ATOM 856 N N . MET A 1 108 ? 22.464 -2.579 -21.937 1.00 60.28 108 MET A N 1
ATOM 857 C CA . MET A 1 108 ? 21.221 -2.281 -22.634 1.00 60.28 108 MET A CA 1
ATOM 858 C C . MET A 1 108 ? 20.786 -3.465 -23.500 1.00 60.28 108 MET A C 1
ATOM 860 O O . MET A 1 108 ? 21.410 -3.763 -24.520 1.00 60.28 108 MET A O 1
ATOM 864 N N . GLY A 1 109 ? 19.713 -4.140 -23.086 1.00 63.22 109 GLY A N 1
ATOM 865 C CA . GLY A 1 109 ? 19.047 -5.150 -23.900 1.00 63.22 109 GLY A CA 1
ATOM 866 C C . GLY A 1 109 ? 18.356 -4.535 -25.122 1.00 63.22 109 GLY A C 1
ATOM 867 O O . GLY A 1 109 ? 18.120 -3.330 -25.186 1.00 63.22 109 GLY A O 1
ATOM 868 N N . ALA A 1 110 ? 17.979 -5.377 -26.087 1.00 67.69 110 ALA A N 1
ATOM 869 C CA . ALA A 1 110 ? 17.307 -4.953 -27.322 1.00 67.69 110 ALA A CA 1
ATOM 870 C C . ALA A 1 110 ? 15.908 -4.329 -27.108 1.00 67.69 110 ALA A C 1
ATOM 872 O O . ALA A 1 110 ? 15.335 -3.785 -28.047 1.00 67.69 110 ALA A O 1
ATOM 873 N N . GLU A 1 111 ? 15.348 -4.424 -25.900 1.00 74.31 111 GLU A N 1
ATOM 874 C CA . GLU A 1 111 ? 13.969 -4.027 -25.594 1.00 74.31 111 GLU A CA 1
ATOM 875 C C . GLU A 1 111 ? 13.804 -2.552 -25.185 1.00 74.31 111 GLU A C 1
ATOM 877 O O . GLU A 1 111 ? 12.678 -2.058 -25.172 1.00 74.31 111 GLU A O 1
ATOM 882 N N . TYR A 1 112 ? 14.887 -1.828 -24.869 1.00 79.25 112 TYR A N 1
ATOM 883 C CA . TYR A 1 112 ? 14.819 -0.412 -24.481 1.00 79.25 112 TYR A CA 1
ATOM 884 C C . TYR A 1 112 ? 15.727 0.467 -25.353 1.00 79.25 112 TYR A C 1
ATOM 886 O O . TYR A 1 112 ? 16.953 0.435 -25.234 1.00 79.25 112 TYR A O 1
ATOM 894 N N . ASP A 1 113 ? 15.114 1.294 -26.206 1.00 84.94 113 ASP A N 1
ATOM 895 C CA . ASP A 1 113 ? 15.807 2.305 -27.008 1.00 84.94 113 ASP A CA 1
ATOM 896 C C . ASP A 1 113 ? 15.940 3.621 -26.218 1.00 84.94 113 ASP A C 1
ATOM 898 O O . ASP A 1 113 ? 14.962 4.297 -25.893 1.00 84.94 113 ASP A O 1
ATOM 902 N N . GLN A 1 114 ? 17.177 4.020 -25.913 1.00 85.75 114 GLN A N 1
ATOM 903 C CA . GLN A 1 114 ? 17.451 5.257 -25.172 1.00 85.75 114 GLN A CA 1
ATOM 904 C C . GLN A 1 114 ? 17.062 6.524 -25.943 1.00 85.75 114 GLN A C 1
ATOM 906 O O . GLN A 1 114 ? 16.873 7.580 -25.331 1.00 85.75 114 GLN A O 1
ATOM 911 N N . THR A 1 115 ? 16.971 6.461 -27.273 1.00 89.62 115 THR A N 1
ATOM 912 C CA . THR A 1 115 ? 16.659 7.634 -28.095 1.00 89.62 115 THR A CA 1
ATOM 913 C C . THR A 1 115 ? 15.234 8.136 -27.844 1.00 89.62 115 THR A C 1
ATOM 915 O O . THR A 1 115 ? 15.015 9.355 -27.800 1.00 89.62 115 THR A O 1
ATOM 918 N N . ASP A 1 116 ? 14.304 7.231 -27.522 1.00 90.44 116 ASP A N 1
ATOM 919 C CA . ASP A 1 116 ? 12.912 7.544 -27.183 1.00 90.44 116 ASP A CA 1
ATOM 920 C C . ASP A 1 116 ? 12.788 8.421 -25.928 1.00 90.44 116 ASP A C 1
ATOM 922 O O . ASP A 1 116 ? 11.912 9.294 -25.843 1.00 90.44 116 ASP A O 1
ATOM 926 N N . ALA A 1 117 ? 13.711 8.276 -24.971 1.00 92.00 117 ALA A N 1
ATOM 927 C CA . ALA A 1 117 ? 13.705 9.049 -23.730 1.00 92.00 117 ALA A CA 1
ATOM 928 C C . ALA A 1 117 ? 13.770 10.564 -23.988 1.00 92.00 117 ALA A C 1
ATOM 930 O O . ALA A 1 117 ? 13.134 11.351 -23.284 1.00 92.00 117 ALA A O 1
ATOM 931 N N . THR A 1 118 ? 14.482 10.990 -25.037 1.00 94.31 118 THR A N 1
ATOM 932 C CA . THR A 1 118 ? 14.590 12.412 -25.399 1.00 94.31 118 THR A CA 1
ATOM 933 C C . THR A 1 118 ? 13.233 12.988 -25.805 1.00 94.31 118 THR A C 1
ATOM 935 O O . THR A 1 118 ? 12.880 14.100 -25.397 1.00 94.31 118 THR A O 1
ATOM 938 N N . GLY A 1 119 ? 12.462 12.241 -26.601 1.00 95.00 119 GLY A N 1
ATOM 939 C CA . GLY A 1 119 ? 11.110 12.625 -27.004 1.00 95.00 119 GLY A CA 1
ATOM 940 C C . GLY A 1 119 ? 10.160 12.652 -25.810 1.00 95.00 119 GLY A C 1
ATOM 941 O O . GLY A 1 119 ? 9.469 13.652 -25.593 1.00 95.00 119 GLY A O 1
ATOM 942 N N . PHE A 1 120 ? 10.200 11.601 -24.987 1.00 95.88 120 PHE A N 1
ATOM 943 C CA . PHE A 1 120 ? 9.388 11.495 -23.777 1.00 95.88 120 PHE A CA 1
ATOM 944 C C . PHE A 1 120 ? 9.611 12.674 -22.821 1.00 95.88 120 PHE A C 1
ATOM 946 O O . PHE A 1 120 ? 8.648 13.341 -22.449 1.00 95.88 120 PHE A O 1
ATOM 953 N N . ILE A 1 121 ? 10.864 12.996 -22.476 1.00 96.19 121 ILE A N 1
ATOM 954 C CA . ILE A 1 121 ? 11.193 14.098 -21.553 1.00 96.19 121 ILE A CA 1
ATOM 955 C C . ILE A 1 121 ? 10.651 15.434 -22.074 1.00 96.19 121 ILE A C 1
ATOM 957 O O . ILE A 1 121 ? 10.085 16.220 -21.309 1.00 96.19 121 ILE A O 1
ATOM 961 N N . ARG A 1 122 ? 10.791 15.697 -23.381 1.00 94.88 122 ARG A N 1
ATOM 962 C CA . ARG A 1 122 ? 10.304 16.938 -24.003 1.00 94.88 122 ARG A CA 1
ATOM 963 C C . ARG A 1 122 ? 8.787 17.064 -23.919 1.00 94.88 122 ARG A C 1
ATOM 965 O O . ARG A 1 122 ? 8.301 18.144 -23.592 1.00 94.88 122 ARG A O 1
ATOM 972 N N . LEU A 1 123 ? 8.056 15.991 -24.217 1.00 96.44 123 LEU A N 1
ATOM 973 C CA . LEU A 1 123 ? 6.592 15.993 -24.200 1.00 96.44 123 LEU A CA 1
ATOM 974 C C . LEU A 1 123 ? 6.041 16.008 -22.771 1.00 96.44 123 LEU A C 1
ATOM 976 O O . LEU A 1 123 ? 5.178 16.825 -22.458 1.00 96.44 123 LEU A O 1
ATOM 980 N N . PHE A 1 124 ? 6.578 15.168 -21.887 1.00 96.31 124 PHE A N 1
ATOM 981 C CA . PHE A 1 124 ? 6.147 15.073 -20.494 1.00 96.31 124 PHE A CA 1
ATOM 982 C C . PHE A 1 124 ? 6.419 16.369 -19.715 1.00 96.31 124 PHE A C 1
ATOM 984 O O . PHE A 1 124 ? 5.591 16.809 -18.920 1.00 96.31 124 PHE A O 1
ATOM 991 N N . GLY A 1 125 ? 7.552 17.029 -19.984 1.00 96.38 125 GLY A N 1
ATOM 992 C CA . GLY A 1 125 ? 7.919 18.305 -19.367 1.00 96.38 125 GLY A CA 1
ATOM 993 C C . GLY A 1 125 ? 7.277 19.543 -20.005 1.00 96.38 125 GLY A C 1
ATOM 994 O O . GLY A 1 125 ? 7.407 20.642 -19.459 1.00 96.38 125 GLY A O 1
ATOM 995 N N . LEU A 1 126 ? 6.588 19.411 -21.145 1.00 95.88 126 LEU A N 1
ATOM 996 C CA . LEU A 1 126 ? 6.039 20.551 -21.888 1.00 95.88 126 LEU A CA 1
ATOM 997 C C . LEU A 1 126 ? 5.105 21.438 -21.041 1.00 95.88 126 LEU A C 1
ATOM 999 O O . LEU A 1 126 ? 5.301 22.657 -21.060 1.00 95.88 126 LEU A O 1
ATOM 1003 N N . PRO A 1 127 ? 4.155 20.898 -20.248 1.00 96.12 127 PRO A N 1
ATOM 1004 C CA . PRO A 1 127 ? 3.288 21.727 -19.411 1.00 96.12 127 PRO A CA 1
ATOM 1005 C C . PRO A 1 127 ? 4.069 22.542 -18.370 1.00 96.12 127 PRO A C 1
ATOM 1007 O O . PRO A 1 127 ? 3.779 23.719 -18.161 1.00 96.12 127 PRO A O 1
ATOM 1010 N N . MET A 1 128 ? 5.102 21.947 -17.760 1.00 95.81 128 MET A N 1
ATOM 1011 C CA . MET A 1 128 ? 5.960 22.629 -16.781 1.00 95.81 128 MET A CA 1
ATOM 1012 C C . MET A 1 128 ? 6.761 23.759 -17.429 1.00 95.81 128 MET A C 1
ATOM 1014 O O . MET A 1 128 ? 6.883 24.844 -16.863 1.00 95.81 128 MET A O 1
ATOM 1018 N N . LYS A 1 129 ? 7.265 23.531 -18.647 1.00 93.38 129 LYS A N 1
ATOM 1019 C CA . LYS A 1 129 ? 7.971 24.557 -19.419 1.00 93.38 129 LYS A CA 1
ATOM 1020 C C . LYS A 1 129 ? 7.064 25.751 -19.724 1.00 93.38 129 LYS A C 1
ATOM 1022 O O . LYS A 1 129 ? 7.493 26.889 -19.564 1.00 93.38 129 LYS A O 1
ATOM 1027 N N . VAL A 1 130 ? 5.821 25.503 -20.138 1.00 94.69 130 VAL A N 1
ATOM 1028 C CA . VAL A 1 130 ? 4.843 26.568 -20.416 1.00 94.69 130 VAL A CA 1
ATOM 1029 C C . VAL A 1 130 ? 4.530 27.366 -19.150 1.00 94.69 130 VAL A C 1
ATOM 1031 O O . VAL A 1 130 ? 4.569 28.594 -19.192 1.00 94.69 130 VAL A O 1
ATOM 1034 N N . ALA A 1 131 ? 4.292 26.689 -18.023 1.00 93.88 131 ALA A N 1
ATOM 1035 C CA . ALA A 1 131 ? 4.067 27.351 -16.739 1.00 93.88 131 ALA A CA 1
ATOM 1036 C C . ALA A 1 131 ? 5.240 28.275 -16.359 1.00 93.88 131 ALA A C 1
ATOM 1038 O O . ALA A 1 131 ? 5.026 29.449 -16.067 1.00 93.88 131 ALA A O 1
ATOM 1039 N N . GLY A 1 132 ? 6.481 27.790 -16.481 1.00 94.81 132 GLY A N 1
ATOM 1040 C CA . GLY A 1 132 ? 7.677 28.594 -16.207 1.00 94.81 132 GLY A CA 1
ATOM 1041 C C . GLY A 1 132 ? 7.816 29.828 -17.108 1.00 94.81 132 GLY A C 1
ATOM 1042 O O . GLY A 1 132 ? 8.202 30.898 -16.639 1.00 94.81 132 GLY A O 1
ATOM 1043 N N . VAL A 1 133 ? 7.458 29.719 -18.393 1.00 93.06 133 VAL A N 1
ATOM 1044 C CA . VAL A 1 133 ? 7.452 30.868 -19.315 1.00 93.06 133 VAL A CA 1
ATOM 1045 C C . VAL A 1 133 ? 6.421 31.910 -18.881 1.00 93.06 133 VAL A C 1
ATOM 1047 O O . VAL A 1 133 ? 6.761 33.089 -18.791 1.00 93.06 133 VAL A O 1
ATOM 1050 N N . VAL A 1 134 ? 5.196 31.492 -18.552 1.00 92.31 134 VAL A N 1
ATOM 1051 C CA . VAL A 1 134 ? 4.146 32.404 -18.068 1.00 92.31 134 VAL A CA 1
ATOM 1052 C C . VAL A 1 134 ? 4.577 33.115 -16.783 1.00 92.31 134 VAL A C 1
ATOM 1054 O O . VAL A 1 134 ? 4.389 34.326 -16.658 1.00 92.31 134 VAL A O 1
ATOM 1057 N N . ASP A 1 135 ? 5.192 32.395 -15.846 1.00 92.44 135 ASP A N 1
ATOM 1058 C CA . ASP A 1 135 ? 5.655 32.972 -14.583 1.00 92.44 135 ASP A CA 1
ATOM 1059 C C . ASP A 1 135 ? 6.799 33.978 -14.788 1.00 92.44 135 ASP A C 1
ATOM 1061 O O . ASP A 1 135 ? 6.793 35.050 -14.180 1.00 92.44 135 ASP A O 1
ATOM 1065 N N . SER A 1 136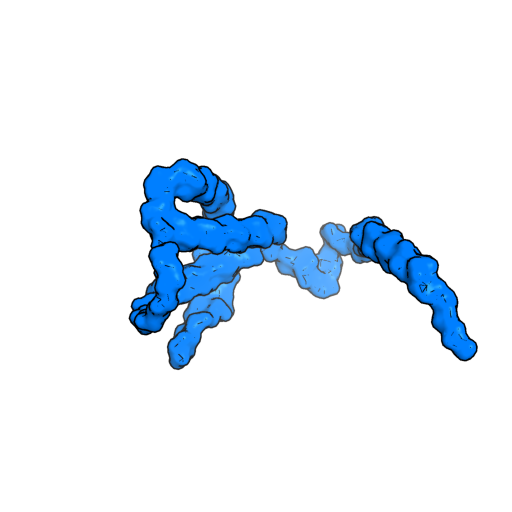 ? 7.735 33.699 -15.703 1.00 87.38 136 SER A N 1
ATOM 1066 C CA . SER A 1 136 ? 8.823 34.628 -16.051 1.00 87.38 136 SER A CA 1
ATOM 1067 C C . SER A 1 136 ? 8.328 35.919 -16.716 1.00 87.38 136 SER A C 1
ATOM 1069 O O . SER A 1 136 ? 8.828 37.002 -16.417 1.00 87.38 136 SER A O 1
ATOM 1071 N N . GLN A 1 137 ? 7.299 35.833 -17.564 1.00 83.25 137 GLN A N 1
ATOM 1072 C CA . GLN A 1 137 ? 6.702 36.996 -18.228 1.00 83.25 137 GLN A CA 1
ATOM 1073 C C . GLN A 1 137 ? 5.957 37.903 -17.243 1.00 83.25 137 GLN A C 1
ATOM 1075 O O . GLN A 1 137 ? 5.960 39.122 -17.406 1.00 83.25 137 GLN A O 1
ATOM 1080 N N . LYS A 1 138 ? 5.362 37.327 -16.190 1.00 75.81 138 LYS A N 1
ATOM 1081 C CA . LYS A 1 138 ? 4.711 38.080 -15.108 1.00 75.81 138 LYS A CA 1
ATOM 1082 C C . LYS A 1 138 ? 5.697 38.798 -14.186 1.00 75.81 138 LYS A C 1
ATOM 1084 O O . LYS A 1 138 ? 5.323 39.809 -13.599 1.00 75.81 138 LYS A O 1
ATOM 1089 N N . GLN A 1 139 ? 6.925 38.298 -14.035 1.00 69.38 139 GLN A N 1
ATOM 1090 C CA . GLN A 1 139 ? 7.914 38.896 -13.127 1.00 69.38 139 GLN A CA 1
ATOM 1091 C C . GLN A 1 139 ? 8.608 40.146 -13.695 1.00 69.38 139 GLN A C 1
ATOM 1093 O O . GLN A 1 139 ? 9.183 40.898 -12.911 1.00 69.38 139 GLN A O 1
ATOM 1098 N N . GLY A 1 140 ? 8.496 40.422 -15.004 1.00 62.28 140 GLY A N 1
ATOM 1099 C CA . GLY A 1 140 ? 9.118 41.581 -15.661 1.00 62.28 140 GLY A CA 1
ATOM 1100 C C . GLY A 1 140 ? 10.658 41.594 -15.566 1.00 62.28 140 GLY A C 1
ATOM 1101 O O . GLY A 1 140 ? 11.246 40.865 -14.767 1.00 62.28 140 GLY A O 1
ATOM 1102 N N . PRO A 1 141 ? 11.372 42.393 -16.380 1.00 60.22 141 PRO A N 1
ATOM 1103 C CA . PRO A 1 141 ? 12.813 42.540 -16.203 1.00 60.22 141 PRO A CA 1
ATOM 1104 C C . PRO A 1 141 ? 13.085 43.154 -14.822 1.00 60.22 141 PRO A C 1
ATOM 1106 O O . PRO A 1 141 ? 12.539 44.211 -14.495 1.00 60.22 141 PRO A O 1
ATOM 1109 N N . LYS A 1 142 ? 13.918 42.490 -14.005 1.00 58.28 142 LYS A N 1
ATOM 1110 C CA . LYS A 1 142 ? 14.465 43.087 -12.778 1.00 58.28 142 LYS A CA 1
ATOM 1111 C C . LYS A 1 142 ? 15.135 44.404 -13.178 1.00 58.28 142 LYS A C 1
ATOM 1113 O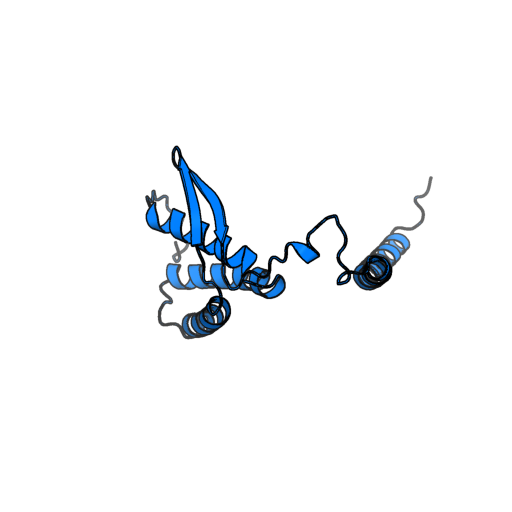 O . LYS A 1 142 ? 16.116 44.375 -13.911 1.00 58.28 142 LYS A O 1
ATOM 1118 N N . LYS A 1 143 ? 14.564 45.536 -12.754 1.00 52.41 143 LYS A N 1
ATOM 1119 C CA . LYS A 1 143 ? 15.201 46.850 -12.894 1.00 52.41 143 LYS A CA 1
ATOM 1120 C C . LYS A 1 143 ? 16.493 46.826 -12.074 1.00 52.41 143 LYS A C 1
ATOM 1122 O O . LYS A 1 143 ? 16.417 46.611 -10.864 1.00 52.41 143 LYS A O 1
ATOM 1127 N N . GLU A 1 144 ? 17.625 46.970 -12.760 1.00 44.38 144 GLU A N 1
ATOM 1128 C CA . GLU A 1 144 ? 18.913 47.362 -12.170 1.00 44.38 144 GLU A CA 1
ATOM 1129 C C . GLU A 1 144 ? 18.849 48.794 -11.625 1.00 44.38 144 GLU A C 1
ATOM 1131 O O . GLU A 1 144 ? 18.101 49.619 -12.209 1.00 44.38 144 GLU A O 1
#

Sequence (144 aa):
RLVGIKSRGVYETPGGTILTTAHSCLESVTLDRETMHYKQRVALKYAELVYYGLWFGRLREALDAFVDVTQRNVSGEVRMKLFKGRCTPAGIESPYSLYRTDLASFEMGAEYDQTDATGFIRLFGLPMKVAGVVDSQKQGPKKE

pLDDT: mean 92.58, std 10.58, range [44.38, 98.44]

Organism: NCBI:txid412755

Mean predicted aligned error: 6.25 Å

Solvent-accessible surface area (backbone atoms only — not comparable to full-atom values): 8865 Å² total; per-residue (Å²): 86,89,90,74,49,85,82,88,84,86,86,87,53,69,68,61,54,48,51,54,53,43,50,56,57,48,38,70,36,39,46,57,71,68,61,49,59,53,47,55,56,50,52,55,53,51,53,48,35,53,74,66,66,41,65,92,36,69,66,49,56,56,49,47,57,52,48,56,62,69,48,73,50,58,53,71,50,63,45,71,45,76,55,96,96,42,76,42,81,74,47,77,50,44,94,49,46,73,72,49,68,63,80,69,38,90,70,74,42,96,88,62,68,73,71,56,53,59,56,48,52,56,61,71,43,41,65,59,53,52,51,52,51,56,54,55,66,72,65,53,83,80,80,129

Foldseek 3Di:
DLVPDDDDDDDDDVPVQQCVQQLLVLLVFQPDDVLNVVVVVLVVVLVVCVVVVVCVPPSNVVSVVSVVVSCPQSDWDWDWDDDDNDIDTPDTDGPNTPDDCQVVDPPPDPPDDPVVVVVVCCVVCVVVVVVVVVVVVVVPPDDD

Nearest PDB structures (foldseek):
  4xfj-assembly1_B  TM=9.744E-01  e=3.161E-09  Mycolicibacterium thermoresistibile ATCC 19527
  4u7j-assembly1_B-2  TM=9.749E-01  e=4.303E-09  Mycolicibacterium thermoresistibile ATCC 19527
  4xfj-assembly1_A-2  TM=9.739E-01  e=5.508E-09  Mycolicibacterium thermoresistibile ATCC 19527
  1kh2-assembly1_C  TM=9.667E-01  e=1.671E-08  Thermus thermophilus
  2nz2-assembly1_A  TM=9.585E-01  e=2.522E-07  Homo sapiens